Protein AF-A0A9E5NKJ7-F1 (afdb_monomer_lite)

Secondary structure (DSSP, 8-state):
--SS-EEEEEETTEEEEEE-S-SS-EEETTEEPPSSSPEEP-TTEEEEETTEEEEEEEPPGGGTTS---TT--EEEEETTT--EEEE-TTS-EEEE--BGGGTB--SEE-TTSS--

Sequence (116 aa):
ISRHHAKIVSTAGRHTIEDMGSRFGISVNGERVRPGPTHQLQMGDRIDLGRIQLFYEAVPAHLRELPLPANVRHLLTVTSSGRRLTVTPPNDILIGRSDRYVDYVPDIDLSREGEV

Structure (mmCIF, N/CA/C/O backbone):
data_AF-A0A9E5NKJ7-F1
#
_entry.id   AF-A0A9E5NKJ7-F1
#
loop_
_atom_sit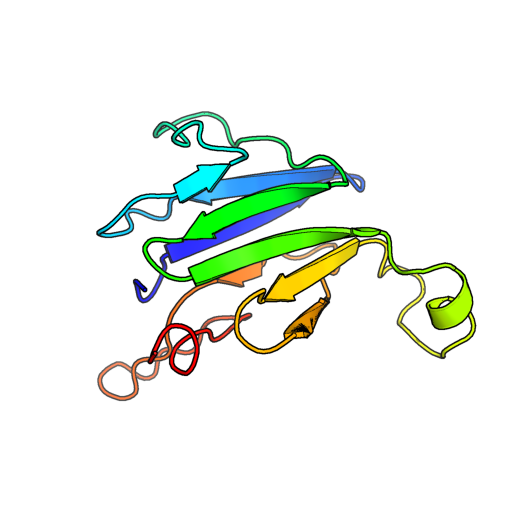e.group_PDB
_atom_site.id
_atom_site.type_symbol
_atom_site.label_atom_id
_atom_site.label_alt_id
_atom_site.label_comp_id
_atom_site.label_asym_id
_atom_site.label_entity_id
_atom_site.label_seq_id
_atom_site.pdbx_PDB_ins_code
_atom_site.Cartn_x
_atom_site.Cartn_y
_atom_site.Cartn_z
_atom_site.occupancy
_atom_site.B_iso_or_equiv
_atom_site.auth_seq_id
_atom_site.auth_comp_id
_atom_site.auth_asym_id
_atom_site.auth_atom_id
_atom_site.pdbx_PDB_model_num
ATOM 1 N N . ILE A 1 1 ? 2.156 -7.158 -10.657 1.00 91.62 1 ILE A N 1
ATOM 2 C CA . ILE A 1 1 ? 2.285 -5.929 -9.830 1.00 91.62 1 ILE A CA 1
ATOM 3 C C . ILE A 1 1 ? 3.734 -5.386 -9.854 1.00 91.62 1 ILE A C 1
ATOM 5 O O . ILE A 1 1 ? 4.624 -6.099 -10.310 1.00 91.62 1 ILE A O 1
ATOM 9 N N . SER A 1 2 ? 3.982 -4.126 -9.459 1.00 92.69 2 SER A N 1
ATOM 10 C CA . SER A 1 2 ? 5.324 -3.481 -9.409 1.00 92.69 2 SER A CA 1
ATOM 11 C C . SER A 1 2 ? 5.976 -3.653 -8.031 1.00 92.69 2 SER A C 1
ATOM 13 O O . SER A 1 2 ? 5.258 -3.926 -7.078 1.00 92.69 2 SER A O 1
ATOM 15 N N . ARG A 1 3 ? 7.311 -3.499 -7.918 1.00 93.94 3 ARG A N 1
ATOM 16 C CA . ARG A 1 3 ? 8.034 -3.580 -6.624 1.00 93.94 3 ARG A CA 1
ATOM 17 C C . ARG A 1 3 ? 7.510 -2.548 -5.627 1.00 93.94 3 ARG A C 1
ATOM 19 O O . ARG A 1 3 ? 6.944 -2.928 -4.619 1.00 93.94 3 ARG A O 1
ATOM 26 N N . HIS A 1 4 ? 7.594 -1.273 -5.994 1.00 92.69 4 HIS A N 1
ATOM 27 C CA . HIS A 1 4 ? 6.918 -0.164 -5.327 1.00 92.69 4 HIS A CA 1
ATOM 28 C C . HIS A 1 4 ? 5.707 0.173 -6.196 1.00 92.69 4 HIS A C 1
ATOM 30 O O . HIS A 1 4 ? 5.867 0.815 -7.229 1.00 92.69 4 HIS A O 1
ATOM 36 N N . HIS A 1 5 ? 4.530 -0.383 -5.907 1.00 93.19 5 HIS A N 1
ATOM 37 C CA . HIS A 1 5 ? 3.362 -0.165 -6.766 1.00 93.19 5 HIS A CA 1
ATOM 38 C C . HIS A 1 5 ? 2.479 0.951 -6.224 1.00 93.19 5 HIS A C 1
ATOM 40 O O . HIS A 1 5 ? 2.175 1.890 -6.949 1.00 93.19 5 HIS A O 1
ATOM 46 N N . ALA A 1 6 ? 2.113 0.862 -4.949 1.00 94.06 6 ALA A N 1
ATOM 47 C CA . ALA A 1 6 ? 1.280 1.853 -4.293 1.00 94.06 6 ALA A CA 1
ATOM 48 C C . ALA A 1 6 ? 1.822 2.181 -2.908 1.00 94.06 6 ALA A C 1
ATOM 50 O O . ALA A 1 6 ? 2.424 1.323 -2.261 1.00 94.06 6 ALA A O 1
ATOM 51 N N . LYS A 1 7 ? 1.562 3.398 -2.438 1.00 93.00 7 LYS A N 1
ATOM 52 C CA . LYS A 1 7 ? 1.767 3.786 -1.044 1.00 93.00 7 LYS A CA 1
ATOM 53 C C . LYS A 1 7 ? 0.447 4.265 -0.459 1.00 93.00 7 LYS A C 1
ATOM 55 O O . LYS A 1 7 ? -0.225 5.094 -1.067 1.00 93.00 7 LYS A O 1
ATOM 60 N N . ILE A 1 8 ? 0.078 3.746 0.707 1.00 91.81 8 ILE A N 1
ATOM 61 C CA . ILE A 1 8 ? -1.042 4.267 1.491 1.00 91.81 8 ILE A CA 1
ATOM 62 C C . ILE A 1 8 ? -0.484 5.136 2.606 1.00 91.81 8 ILE A C 1
ATOM 64 O O . ILE A 1 8 ? 0.238 4.646 3.468 1.00 91.81 8 ILE A O 1
ATOM 68 N N . VAL A 1 9 ? -0.850 6.411 2.595 1.00 89.75 9 VAL A N 1
ATOM 69 C CA . VAL A 1 9 ? -0.476 7.389 3.619 1.00 89.75 9 VAL A CA 1
ATOM 70 C C . VAL A 1 9 ? -1.598 7.491 4.638 1.00 89.75 9 VAL A C 1
ATOM 72 O O . VAL A 1 9 ? -2.758 7.688 4.264 1.00 89.75 9 VAL A O 1
ATOM 75 N N . SER A 1 10 ? -1.254 7.375 5.919 1.00 85.19 10 SER A N 1
ATOM 76 C CA . SER A 1 10 ? -2.206 7.440 7.031 1.00 85.19 10 SER A CA 1
ATOM 77 C C . SER A 1 10 ? -2.018 8.741 7.812 1.00 85.19 10 SER A C 1
ATOM 79 O O . SER A 1 10 ? -1.027 8.912 8.514 1.00 85.19 10 SER A O 1
ATOM 81 N N . THR A 1 11 ? -2.974 9.669 7.742 1.00 82.25 11 THR A N 1
ATOM 82 C CA . THR A 1 11 ? -2.904 10.956 8.459 1.00 82.25 11 THR A CA 1
ATOM 83 C C . THR A 1 11 ? -4.214 11.235 9.183 1.00 82.25 11 THR A C 1
ATOM 85 O O . THR A 1 11 ? -5.268 11.316 8.559 1.00 82.25 11 THR A O 1
ATOM 88 N N . ALA A 1 12 ? -4.161 11.379 10.512 1.00 77.75 12 ALA A N 1
ATOM 89 C CA . ALA A 1 12 ? -5.324 11.687 11.356 1.00 77.75 12 ALA A CA 1
ATOM 90 C C . ALA A 1 12 ? -6.550 10.771 11.109 1.00 77.75 12 ALA A C 1
ATOM 92 O O . ALA A 1 12 ? -7.691 11.229 11.089 1.00 77.75 12 ALA A O 1
ATOM 93 N N . GLY A 1 13 ? -6.315 9.472 10.882 1.00 74.62 13 GLY A N 1
ATOM 94 C CA . GLY A 1 13 ? -7.373 8.489 10.606 1.00 74.62 13 GLY A CA 1
ATOM 95 C C . GLY A 1 13 ? -7.958 8.550 9.190 1.00 74.62 13 GLY A C 1
ATOM 96 O O . GLY A 1 13 ? -8.928 7.856 8.904 1.00 74.62 13 GLY A O 1
ATOM 97 N N . ARG A 1 14 ? -7.385 9.367 8.298 1.00 84.62 14 ARG A N 1
ATOM 98 C CA . ARG A 1 14 ? -7.673 9.355 6.862 1.00 84.62 14 ARG A CA 1
ATOM 99 C C . ARG A 1 14 ? -6.567 8.613 6.133 1.00 84.62 14 ARG A C 1
ATOM 101 O O . ARG A 1 14 ? -5.392 8.760 6.468 1.00 84.62 14 ARG A O 1
ATOM 108 N N . HIS A 1 15 ? -6.964 7.859 5.120 1.00 89.25 15 HIS A N 1
ATOM 109 C CA . HIS A 1 15 ? -6.046 7.131 4.263 1.00 89.25 15 HIS A CA 1
ATOM 110 C C . HIS A 1 15 ? -6.091 7.722 2.866 1.00 89.25 15 HIS A C 1
ATOM 112 O O . HIS A 1 15 ? -7.164 8.014 2.338 1.00 89.25 15 HIS A O 1
ATOM 118 N N . THR A 1 16 ? -4.923 7.914 2.273 1.00 91.94 16 THR A N 1
ATOM 119 C CA . THR A 1 16 ? -4.808 8.321 0.875 1.00 91.94 16 THR A CA 1
ATOM 120 C C . THR A 1 16 ? -3.893 7.353 0.146 1.00 91.94 16 THR A C 1
ATOM 122 O O . THR A 1 16 ? -2.989 6.798 0.768 1.00 91.94 16 THR A O 1
ATOM 125 N N . ILE A 1 17 ? -4.142 7.115 -1.139 1.00 92.81 17 ILE A N 1
ATOM 126 C CA . ILE A 1 17 ? -3.343 6.213 -1.967 1.00 92.81 17 ILE A CA 1
ATOM 127 C C . ILE A 1 17 ? -2.589 6.984 -3.052 1.00 92.81 17 ILE A C 1
ATOM 129 O O . ILE A 1 17 ? -3.131 7.884 -3.699 1.00 92.81 17 ILE A O 1
ATOM 133 N N . GLU A 1 18 ? -1.329 6.605 -3.233 1.00 92.31 18 GLU A N 1
ATOM 134 C CA . GLU A 1 18 ? -0.384 7.171 -4.190 1.00 92.31 18 GLU A CA 1
ATOM 135 C C . GLU A 1 18 ? 0.161 6.076 -5.113 1.00 92.31 18 GLU A C 1
ATOM 137 O O . GLU A 1 18 ? 0.496 4.981 -4.653 1.00 92.31 18 GLU A O 1
ATOM 142 N N . ASP A 1 19 ? 0.272 6.376 -6.408 1.00 92.44 19 ASP A N 1
ATOM 143 C CA . ASP A 1 19 ? 0.947 5.517 -7.386 1.00 92.44 19 ASP A CA 1
ATOM 144 C C . ASP A 1 19 ? 2.456 5.777 -7.368 1.00 92.44 19 ASP A C 1
ATOM 146 O O . ASP A 1 19 ? 2.916 6.873 -7.679 1.00 92.44 19 ASP A O 1
ATOM 150 N N . MET A 1 20 ? 3.239 4.747 -7.051 1.00 92.56 20 MET A N 1
ATOM 151 C CA . MET A 1 20 ? 4.693 4.838 -6.876 1.00 92.56 20 MET A CA 1
ATOM 152 C C . MET A 1 20 ? 5.463 4.655 -8.196 1.00 92.56 20 MET A C 1
ATOM 154 O O . MET A 1 20 ? 6.559 4.092 -8.222 1.00 92.56 20 MET A O 1
ATOM 158 N N . GLY A 1 21 ? 4.880 5.090 -9.317 1.00 88.19 21 GLY A N 1
ATOM 159 C CA . GLY A 1 21 ? 5.434 4.871 -10.657 1.00 88.19 21 GLY A CA 1
ATOM 160 C C . GLY A 1 21 ? 5.227 3.437 -11.146 1.00 88.19 21 GLY A C 1
ATOM 161 O O . GLY A 1 21 ? 6.104 2.829 -11.769 1.00 88.19 21 GLY A O 1
ATOM 162 N N . SER A 1 22 ? 4.075 2.854 -10.827 1.00 90.75 22 SER A N 1
ATOM 163 C CA . SER A 1 22 ? 3.749 1.493 -11.218 1.00 90.75 22 SER A CA 1
ATOM 164 C C . SER A 1 22 ? 3.604 1.323 -12.738 1.00 90.75 22 SER A C 1
ATOM 166 O O . SER A 1 22 ? 3.230 2.232 -13.474 1.00 90.75 22 SER A O 1
ATOM 168 N N . ARG A 1 23 ? 3.857 0.102 -13.240 1.00 91.44 23 ARG A N 1
ATOM 169 C CA . ARG A 1 23 ? 3.783 -0.191 -14.685 1.00 91.44 23 ARG A CA 1
ATOM 170 C C . ARG A 1 23 ? 2.360 -0.078 -15.239 1.00 91.44 23 ARG A C 1
ATOM 172 O O . ARG A 1 23 ? 2.186 0.278 -16.400 1.00 91.44 23 ARG A O 1
ATOM 179 N N . PHE A 1 24 ? 1.364 -0.460 -14.442 1.00 91.19 24 PHE A N 1
ATOM 180 C CA . PHE A 1 24 ? -0.034 -0.542 -14.878 1.00 91.19 24 PHE A CA 1
ATOM 181 C C . PHE A 1 24 ? -0.910 0.580 -14.313 1.00 91.19 24 PHE A C 1
ATOM 183 O O . PHE A 1 24 ? -2.029 0.756 -14.787 1.00 91.19 24 PHE A O 1
ATOM 190 N N . GLY A 1 25 ? -0.386 1.378 -13.384 1.00 91.75 25 GLY A N 1
ATOM 191 C CA . GLY A 1 25 ? -1.148 2.398 -12.685 1.00 91.75 25 GLY A CA 1
ATOM 192 C C . GLY A 1 25 ? -2.039 1.835 -11.582 1.00 91.75 25 GLY A C 1
ATOM 193 O O . GLY A 1 25 ? -2.214 0.621 -11.445 1.00 91.75 25 GLY A O 1
ATOM 194 N N . ILE A 1 26 ? -2.642 2.767 -10.848 1.00 94.50 26 ILE A N 1
ATOM 195 C CA . ILE A 1 26 ? -3.698 2.519 -9.866 1.00 94.50 26 ILE A CA 1
ATOM 196 C C . ILE A 1 26 ? -5.013 3.091 -10.399 1.00 94.50 26 ILE A C 1
ATOM 198 O O . ILE A 1 26 ? -5.034 4.199 -10.945 1.00 94.50 26 ILE A O 1
ATOM 202 N N . SER A 1 27 ? -6.121 2.381 -10.201 1.00 94.88 27 SER A N 1
ATOM 203 C CA . SER A 1 27 ? -7.461 2.969 -10.309 1.00 94.88 27 SER A CA 1
ATOM 204 C C . SER A 1 27 ? -8.294 2.698 -9.066 1.00 94.88 27 SER A C 1
ATOM 206 O O . SER A 1 27 ? -8.224 1.612 -8.502 1.00 94.88 27 SER A O 1
ATOM 208 N N . VAL A 1 28 ? -9.096 3.678 -8.656 1.00 95.50 28 VAL A N 1
ATOM 209 C CA . VAL A 1 28 ? -10.059 3.564 -7.558 1.00 95.50 28 VAL A CA 1
ATOM 210 C C . VAL A 1 28 ? -11.456 3.710 -8.143 1.00 95.50 28 VAL A C 1
ATOM 212 O O . VAL A 1 28 ? -11.736 4.671 -8.852 1.00 95.50 28 VAL A O 1
ATOM 215 N N . ASN A 1 29 ? -12.320 2.722 -7.911 1.00 94.94 29 ASN A N 1
ATOM 216 C CA . ASN A 1 29 ? -13.682 2.661 -8.451 1.00 94.94 29 ASN A CA 1
ATOM 217 C C . ASN A 1 29 ? -13.746 2.849 -9.984 1.00 94.94 29 ASN A C 1
ATOM 219 O O . ASN A 1 29 ? -14.698 3.410 -10.520 1.00 94.94 29 ASN A O 1
ATOM 223 N N . GLY A 1 30 ? -12.718 2.378 -10.699 1.00 92.69 30 GLY A N 1
ATOM 224 C CA . GLY A 1 30 ? -12.583 2.526 -12.153 1.00 92.69 30 GLY A CA 1
ATOM 225 C C . GLY A 1 30 ? -12.003 3.867 -12.620 1.00 92.69 30 GLY A C 1
ATOM 226 O O . GLY A 1 30 ? -11.670 3.998 -13.797 1.00 92.69 30 GLY A O 1
ATOM 227 N N . GLU A 1 31 ? -11.810 4.840 -11.727 1.00 92.31 31 GLU A N 1
ATOM 228 C CA . GLU A 1 31 ? -11.138 6.100 -12.038 1.00 92.31 31 GLU A CA 1
ATOM 229 C C . GLU A 1 31 ? -9.629 5.975 -11.808 1.00 92.31 31 GLU A C 1
ATOM 231 O O . GLU A 1 31 ? -9.167 5.561 -10.745 1.00 92.31 31 GLU A O 1
ATOM 236 N N . ARG A 1 32 ? -8.826 6.332 -12.814 1.00 91.31 32 ARG A N 1
ATOM 237 C CA . ARG A 1 32 ? -7.366 6.253 -12.710 1.00 91.31 32 ARG A CA 1
ATOM 238 C C . ARG A 1 32 ? -6.836 7.308 -11.741 1.00 91.31 32 ARG A C 1
ATOM 240 O O . ARG A 1 32 ? -7.079 8.499 -11.928 1.00 91.31 32 ARG A O 1
ATOM 247 N N . VAL A 1 33 ? -6.035 6.875 -10.770 1.00 89.44 33 VAL A N 1
ATOM 248 C CA . VAL A 1 33 ? -5.306 7.780 -9.877 1.00 89.44 33 VAL A CA 1
ATOM 249 C C . VAL A 1 33 ? -4.264 8.511 -10.717 1.00 89.44 33 VAL A C 1
ATOM 251 O O . VAL A 1 33 ? -3.401 7.895 -11.348 1.00 89.44 33 VAL A O 1
ATOM 254 N N . ARG A 1 34 ? -4.394 9.835 -10.800 1.00 79.56 34 ARG A N 1
ATOM 255 C CA . ARG A 1 34 ? -3.460 10.675 -11.553 1.00 79.56 34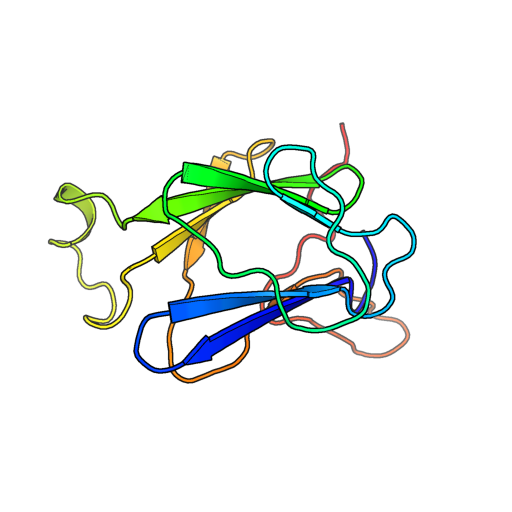 ARG A CA 1
ATOM 256 C C . ARG A 1 34 ? -2.184 10.889 -10.733 1.00 79.56 34 ARG A C 1
ATOM 258 O O . ARG A 1 34 ? -2.269 10.962 -9.510 1.00 79.56 34 ARG A O 1
ATOM 265 N N . PRO A 1 35 ? -1.022 11.063 -11.383 1.00 65.69 35 PRO A N 1
ATOM 266 C CA . PRO A 1 35 ? 0.161 11.589 -10.709 1.00 65.69 35 PRO A CA 1
ATOM 267 C C . PRO A 1 35 ? -0.178 12.962 -10.111 1.00 65.69 35 PRO A C 1
ATOM 269 O O . PRO A 1 35 ? -0.613 13.850 -10.849 1.00 65.69 35 PRO A O 1
ATOM 272 N N . GLY A 1 36 ? -0.042 13.137 -8.796 1.00 64.50 36 GLY A N 1
ATOM 273 C CA . GLY A 1 36 ? -0.474 14.362 -8.115 1.00 64.50 36 GLY A CA 1
ATOM 274 C C . GLY A 1 36 ? -1.083 14.101 -6.733 1.00 64.50 36 GLY A C 1
ATOM 275 O O . GLY A 1 36 ? -0.781 13.065 -6.141 1.00 64.50 36 GLY A O 1
ATOM 276 N N . PRO A 1 37 ? -1.894 15.035 -6.186 1.00 59.59 37 PRO A N 1
ATOM 277 C CA . PRO A 1 37 ? -2.412 14.921 -4.824 1.00 59.59 37 PRO A CA 1
ATOM 278 C C . PRO A 1 37 ? -3.162 13.599 -4.642 1.00 59.59 37 PRO A C 1
ATOM 280 O O . PRO A 1 37 ? -3.969 13.205 -5.486 1.00 59.59 37 PRO A O 1
ATOM 283 N N . THR A 1 38 ? -2.833 12.906 -3.555 1.00 74.81 38 THR A N 1
ATOM 284 C CA . THR A 1 38 ? -3.228 11.523 -3.291 1.00 74.81 38 THR A CA 1
ATOM 285 C C . THR A 1 38 ? -4.747 11.344 -3.275 1.00 74.81 38 THR A C 1
ATOM 287 O O . THR A 1 38 ? -5.493 12.194 -2.782 1.00 74.81 38 THR A O 1
ATOM 290 N N . HIS A 1 39 ? -5.230 10.218 -3.809 1.00 87.94 39 HIS A N 1
ATOM 291 C CA . HIS A 1 39 ? -6.661 9.910 -3.789 1.00 87.94 39 HIS A CA 1
ATOM 292 C C . HIS A 1 39 ? -7.063 9.498 -2.370 1.00 87.94 39 HIS A C 1
ATOM 294 O O . HIS A 1 39 ? -6.506 8.543 -1.826 1.00 87.94 39 HIS A O 1
ATOM 300 N N . GLN A 1 40 ? -8.008 10.208 -1.750 1.00 91.25 40 GLN A N 1
ATOM 301 C CA . GLN A 1 40 ? -8.474 9.872 -0.405 1.00 91.25 40 GLN A CA 1
ATOM 302 C C . GLN A 1 40 ? -9.408 8.661 -0.441 1.00 91.25 40 GLN A C 1
ATOM 304 O O . GLN A 1 40 ? -10.507 8.750 -0.979 1.00 91.25 40 GLN A O 1
ATOM 309 N N . LEU A 1 41 ? -8.993 7.576 0.213 1.00 92.00 41 LEU A N 1
ATOM 310 C CA . LEU A 1 41 ? -9.761 6.341 0.306 1.00 92.00 41 LEU A CA 1
ATOM 311 C C . LEU A 1 41 ? -11.002 6.519 1.186 1.00 92.00 41 LEU A C 1
ATOM 313 O O . LEU A 1 41 ? -10.939 7.063 2.297 1.00 92.00 41 LEU A O 1
ATOM 317 N N . GLN A 1 42 ? -12.120 6.005 0.693 1.00 91.88 42 GLN A N 1
ATOM 318 C CA . GLN A 1 42 ? -13.405 5.903 1.366 1.00 91.88 42 GLN A CA 1
ATOM 319 C C . GLN A 1 42 ? -13.765 4.438 1.587 1.00 91.88 42 GLN A C 1
ATOM 321 O O . GLN A 1 42 ? -13.419 3.5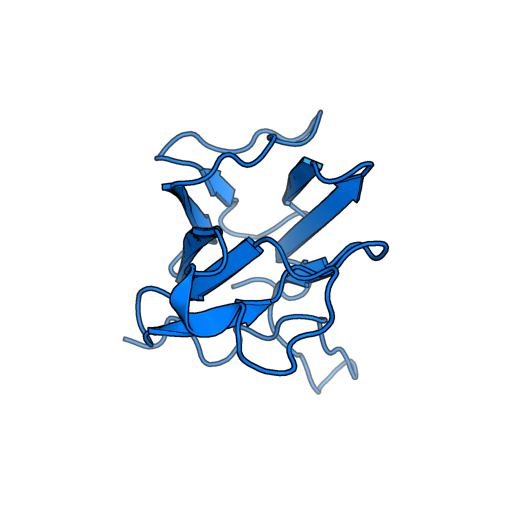61 0.802 1.00 91.88 42 GLN A O 1
ATOM 326 N N . MET A 1 43 ? -14.491 4.163 2.671 1.00 90.00 43 MET A N 1
ATOM 327 C CA . MET A 1 43 ? -15.002 2.815 2.924 1.00 90.00 43 MET A CA 1
ATOM 328 C C . MET A 1 43 ? -15.857 2.335 1.745 1.00 90.00 43 MET A C 1
ATOM 330 O O . MET A 1 43 ? -16.760 3.043 1.308 1.00 90.00 43 MET A O 1
ATOM 334 N N . GLY A 1 44 ? -15.595 1.114 1.288 1.00 91.81 44 GLY A N 1
ATOM 335 C CA . GLY A 1 44 ? -16.230 0.527 0.114 1.00 91.81 44 GLY A CA 1
ATOM 336 C C . GLY A 1 44 ? -15.461 0.746 -1.189 1.00 91.81 44 GLY A C 1
ATOM 337 O O . GLY A 1 44 ? -15.903 0.251 -2.224 1.00 91.81 44 GLY A O 1
ATOM 338 N N . ASP A 1 45 ? -14.325 1.448 -1.163 1.00 95.50 45 ASP A N 1
ATOM 339 C CA . ASP A 1 45 ? -13.528 1.663 -2.365 1.00 95.50 45 ASP A CA 1
ATOM 340 C C . ASP A 1 45 ? -12.938 0.361 -2.903 1.00 95.50 45 ASP A C 1
ATOM 342 O O . ASP A 1 45 ? -12.341 -0.448 -2.182 1.00 95.50 45 ASP A O 1
ATOM 346 N N . ARG A 1 46 ? -13.050 0.205 -4.221 1.00 96.69 46 ARG A N 1
ATOM 347 C CA . ARG A 1 46 ? -12.383 -0.843 -4.983 1.00 96.69 46 ARG A CA 1
ATOM 348 C C . ARG A 1 46 ? -11.119 -0.281 -5.611 1.00 96.69 46 ARG A C 1
ATOM 350 O O . ARG A 1 46 ? -11.187 0.606 -6.456 1.00 96.69 46 ARG A O 1
ATOM 357 N N . ILE A 1 47 ? -9.976 -0.824 -5.226 1.00 95.81 47 ILE A N 1
ATOM 358 C CA . ILE A 1 47 ? -8.660 -0.381 -5.674 1.00 95.81 47 ILE A CA 1
ATOM 359 C C . ILE A 1 47 ? -8.094 -1.445 -6.610 1.00 95.81 47 ILE A C 1
ATOM 361 O O . ILE A 1 47 ? -7.857 -2.579 -6.203 1.00 95.81 47 ILE A O 1
ATOM 365 N N . ASP A 1 48 ? -7.843 -1.079 -7.858 1.00 95.56 48 ASP A N 1
ATOM 366 C CA . ASP A 1 48 ? -7.223 -1.946 -8.851 1.00 95.56 48 ASP A CA 1
ATOM 367 C C . ASP A 1 48 ? -5.736 -1.565 -9.009 1.00 95.56 48 ASP A C 1
ATOM 369 O O . ASP A 1 48 ? -5.394 -0.433 -9.358 1.00 95.56 48 ASP A O 1
ATOM 373 N N . LEU A 1 49 ? -4.851 -2.530 -8.747 1.00 94.19 49 LEU A N 1
ATOM 374 C CA . LEU A 1 49 ? -3.390 -2.458 -8.869 1.00 94.19 49 LEU A CA 1
ATOM 375 C C . LEU A 1 49 ? -2.932 -3.347 -10.038 1.00 94.19 49 LEU A C 1
ATOM 377 O O . LEU A 1 49 ? -2.415 -4.464 -9.875 1.00 94.19 49 LEU A O 1
ATOM 381 N N . GLY A 1 50 ? -3.180 -2.885 -11.262 1.00 90.06 50 GLY A N 1
ATOM 382 C CA . GLY A 1 50 ? -3.037 -3.698 -12.469 1.00 90.06 50 GLY A CA 1
ATOM 383 C C . GLY A 1 50 ? -4.055 -4.843 -12.519 1.00 90.06 50 GLY A C 1
ATOM 384 O O . GLY A 1 50 ? -5.211 -4.618 -12.848 1.00 90.06 50 GLY A O 1
ATOM 385 N N . ARG A 1 51 ? -3.622 -6.082 -12.242 1.00 90.44 51 ARG A N 1
ATOM 386 C CA . ARG A 1 51 ? -4.492 -7.282 -12.247 1.00 90.44 51 ARG A CA 1
ATOM 387 C C . ARG A 1 51 ? -5.004 -7.678 -10.861 1.00 90.44 51 ARG A C 1
ATOM 389 O O . ARG A 1 51 ? -5.770 -8.625 -10.747 1.00 90.44 51 ARG A O 1
ATOM 396 N N . ILE A 1 52 ? -4.530 -7.005 -9.818 1.00 94.25 52 ILE A N 1
ATOM 397 C CA . ILE A 1 52 ? -4.881 -7.319 -8.435 1.00 94.25 52 ILE A CA 1
ATOM 398 C C . ILE A 1 52 ? -5.910 -6.304 -7.980 1.00 94.25 52 ILE A C 1
ATOM 400 O O . ILE A 1 52 ? -5.700 -5.107 -8.152 1.00 94.25 52 ILE A O 1
ATOM 404 N N . GLN A 1 53 ? -6.988 -6.787 -7.380 1.00 95.38 53 GLN A N 1
ATOM 405 C CA . GLN A 1 53 ? -8.035 -5.950 -6.824 1.00 95.38 53 GLN A CA 1
ATOM 406 C C . GLN A 1 53 ? -8.020 -6.044 -5.302 1.00 95.38 53 GLN A C 1
ATOM 408 O O . GLN A 1 53 ? -7.926 -7.138 -4.738 1.00 95.38 53 GLN A O 1
ATOM 413 N N . LEU A 1 54 ? -8.094 -4.887 -4.656 1.00 95.69 54 LEU A N 1
ATOM 414 C CA . LEU A 1 54 ? -8.248 -4.734 -3.220 1.00 95.69 54 LEU A CA 1
ATOM 415 C C . LEU A 1 54 ? -9.589 -4.057 -2.940 1.00 95.69 54 LEU A C 1
ATOM 417 O O . LEU A 1 54 ? -10.006 -3.154 -3.665 1.00 95.69 54 LEU A O 1
ATOM 421 N N . PHE A 1 55 ? -10.237 -4.460 -1.859 1.00 95.44 55 PHE A N 1
ATOM 422 C CA . PHE A 1 55 ? -11.418 -3.799 -1.328 1.00 95.44 55 PHE A CA 1
ATOM 423 C C . PHE A 1 55 ? -11.072 -3.134 -0.000 1.00 95.44 55 PHE A C 1
ATOM 425 O O . PHE A 1 55 ? -10.530 -3.790 0.891 1.00 95.44 55 PHE A O 1
ATOM 432 N N . TYR A 1 56 ? -11.341 -1.837 0.115 1.00 94.19 56 TYR A N 1
ATOM 433 C CA . TYR A 1 56 ? -11.043 -1.058 1.308 1.00 94.19 56 TYR A CA 1
ATOM 434 C C . TYR A 1 56 ? -12.277 -0.964 2.202 1.00 94.19 56 TYR A C 1
ATOM 436 O O . TYR A 1 56 ? -13.266 -0.313 1.869 1.00 94.19 56 TYR A O 1
ATOM 444 N N . GLU A 1 57 ? -12.228 -1.610 3.361 1.00 90.56 57 GLU A N 1
ATOM 445 C CA . GLU A 1 57 ? -13.385 -1.757 4.240 1.00 90.56 57 GLU A CA 1
ATOM 446 C C . GLU A 1 57 ? -13.069 -1.408 5.695 1.00 90.56 57 GLU A C 1
ATOM 448 O O . GLU A 1 57 ? -11.918 -1.361 6.133 1.00 90.56 57 GLU A O 1
ATOM 453 N N . ALA A 1 58 ? -14.114 -1.123 6.469 1.00 84.75 58 ALA A N 1
ATOM 454 C CA . ALA A 1 58 ? -13.978 -1.007 7.913 1.00 84.75 58 ALA A CA 1
ATOM 455 C C . ALA A 1 58 ? -13.675 -2.379 8.518 1.00 84.75 58 ALA A C 1
ATOM 457 O O . ALA A 1 58 ? -14.176 -3.390 8.034 1.00 84.75 58 ALA A O 1
ATOM 458 N N . VAL A 1 59 ? -12.958 -2.410 9.644 1.00 78.50 59 VAL A N 1
ATOM 459 C CA . VAL A 1 59 ? -12.915 -3.628 10.465 1.00 78.50 59 VAL A CA 1
ATOM 460 C C . VAL A 1 59 ? -14.355 -3.990 10.861 1.00 78.50 59 VAL A C 1
ATOM 462 O O . VAL A 1 59 ? -15.010 -3.174 11.533 1.00 78.50 59 VAL A O 1
ATOM 465 N N . PRO A 1 60 ? -14.856 -5.181 10.468 1.00 75.50 60 PRO A N 1
ATOM 466 C CA . PRO A 1 60 ? -16.178 -5.654 10.851 1.00 75.50 60 PRO A CA 1
ATOM 467 C C . PRO A 1 60 ? -16.360 -5.587 12.363 1.00 75.50 60 PRO A C 1
ATOM 469 O O . PRO A 1 60 ? -15.438 -5.907 13.112 1.00 75.50 60 PRO A O 1
ATOM 472 N N . ALA A 1 61 ? -17.555 -5.208 12.825 1.00 72.25 61 ALA A N 1
ATOM 473 C CA . ALA A 1 61 ? -17.821 -5.038 14.254 1.00 72.25 61 ALA A CA 1
ATOM 474 C C . ALA A 1 61 ? -17.453 -6.288 15.076 1.00 72.25 61 ALA A C 1
ATOM 476 O O . ALA A 1 61 ? -16.814 -6.156 16.112 1.00 72.25 61 ALA A O 1
ATOM 477 N N . HIS A 1 62 ? -17.740 -7.485 14.554 1.00 72.69 62 HIS A N 1
ATOM 478 C CA . HIS A 1 62 ? -17.419 -8.757 15.211 1.00 72.69 62 HIS A CA 1
ATOM 479 C C . HIS A 1 62 ? -15.911 -9.055 15.312 1.00 72.69 62 HIS A C 1
ATOM 481 O O . HIS A 1 62 ? -15.506 -9.862 16.138 1.00 72.69 62 HIS A O 1
ATOM 487 N N . LEU A 1 63 ? -15.060 -8.417 14.495 1.00 69.19 63 LEU A N 1
ATOM 488 C CA . LEU A 1 63 ? -13.600 -8.529 14.616 1.00 69.19 63 LEU A CA 1
ATOM 489 C C . LEU A 1 63 ? -13.012 -7.490 15.579 1.00 69.19 63 LEU A C 1
ATOM 491 O O . LEU A 1 63 ? -11.844 -7.603 15.935 1.00 69.19 63 LEU A O 1
ATOM 495 N N . ARG A 1 64 ? -13.792 -6.497 16.032 1.00 64.25 64 ARG A N 1
ATOM 496 C CA . ARG A 1 64 ? -13.337 -5.506 17.028 1.00 64.25 64 ARG A CA 1
ATOM 497 C C . ARG A 1 64 ? -13.185 -6.098 18.428 1.00 64.25 64 ARG A C 1
ATOM 499 O O . ARG A 1 64 ? -12.512 -5.498 19.255 1.00 64.25 64 ARG A O 1
ATOM 506 N N . GLU A 1 65 ? -13.823 -7.237 18.680 1.00 67.75 65 GLU A N 1
ATOM 507 C CA . GLU A 1 65 ? -13.743 -7.978 19.944 1.00 67.75 65 GLU A CA 1
ATOM 508 C C . GLU A 1 65 ? -12.515 -8.900 20.006 1.00 67.75 65 GLU A C 1
ATOM 510 O O . GLU A 1 65 ? -12.141 -9.368 21.080 1.00 67.75 65 GLU A O 1
ATOM 515 N N . LEU A 1 66 ? -11.852 -9.138 18.866 1.00 67.19 66 LEU A N 1
ATOM 516 C CA . LEU A 1 66 ? -10.545 -9.786 18.843 1.00 67.19 66 LEU A CA 1
ATOM 517 C C . LEU A 1 66 ? -9.488 -8.827 19.410 1.00 67.19 66 LEU A C 1
ATOM 519 O O . LEU A 1 66 ? -9.638 -7.611 19.268 1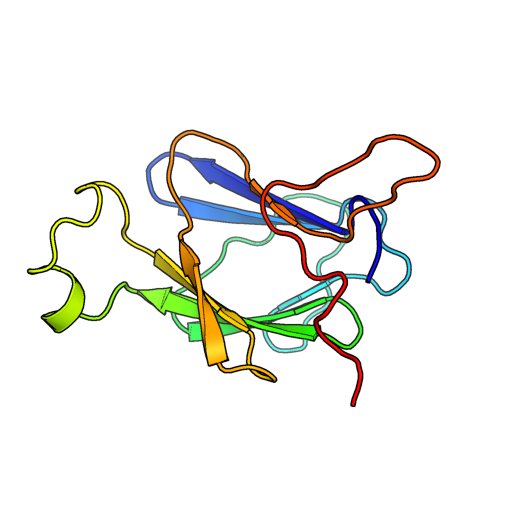.00 67.19 66 LEU A O 1
ATOM 523 N N . PRO A 1 67 ? -8.379 -9.338 19.976 1.00 66.19 67 PRO A N 1
ATOM 524 C CA . PRO A 1 67 ? -7.243 -8.524 20.405 1.00 66.19 67 PRO A CA 1
ATOM 525 C C . PRO A 1 67 ? -6.452 -7.989 19.194 1.00 66.19 67 PRO A C 1
ATOM 527 O O . PRO A 1 67 ? -5.241 -8.172 19.083 1.00 66.19 67 PRO A O 1
ATOM 530 N N . LEU A 1 68 ? -7.139 -7.343 18.250 1.00 66.00 68 LEU A N 1
ATOM 531 C CA . LEU A 1 68 ? -6.512 -6.485 17.263 1.00 66.00 68 LEU A CA 1
ATOM 532 C C . LEU A 1 68 ? -5.980 -5.243 17.988 1.00 66.00 68 LEU A C 1
ATOM 534 O O . LEU A 1 68 ? -6.612 -4.762 18.934 1.00 66.00 68 LEU A O 1
ATOM 538 N N . PRO A 1 69 ? -4.847 -4.681 17.546 1.00 64.94 69 PRO A N 1
ATOM 539 C CA . PRO A 1 69 ? -4.413 -3.381 18.031 1.00 64.94 69 PRO A CA 1
ATOM 540 C C . PRO A 1 69 ? -5.568 -2.374 17.896 1.00 64.94 69 PRO A C 1
ATOM 542 O O . PRO A 1 69 ? -6.180 -2.263 16.833 1.00 64.94 69 PRO A O 1
ATOM 545 N N . ALA A 1 70 ? -5.896 -1.650 18.973 1.00 63.91 70 ALA A N 1
ATOM 546 C CA . ALA A 1 70 ? -7.090 -0.790 19.057 1.00 63.91 70 ALA A CA 1
ATOM 547 C C . ALA A 1 70 ? -7.151 0.327 17.986 1.00 63.91 70 ALA A C 1
ATOM 549 O O . ALA A 1 70 ? -8.185 0.975 17.787 1.00 63.91 70 ALA A O 1
ATOM 550 N N . ASN A 1 71 ? -6.033 0.569 17.302 1.00 68.81 71 ASN A N 1
ATOM 551 C CA . ASN A 1 71 ? -5.868 1.520 16.211 1.00 68.81 71 ASN A CA 1
ATOM 552 C C . ASN A 1 71 ? -6.175 0.942 14.817 1.00 68.81 71 ASN A C 1
ATOM 554 O O . ASN A 1 71 ? -6.244 1.721 13.867 1.00 68.81 71 ASN A O 1
ATOM 558 N N . VAL A 1 72 ? -6.404 -0.367 14.662 1.00 71.19 72 VAL A N 1
ATOM 559 C CA . VAL A 1 72 ? -6.821 -0.936 13.372 1.00 71.19 72 VAL A CA 1
ATOM 560 C C . VAL A 1 72 ? -8.297 -0.621 13.148 1.00 71.19 72 VAL A C 1
ATOM 562 O O . VAL A 1 72 ? -9.187 -1.182 13.785 1.00 71.19 72 VAL A O 1
ATOM 565 N N . ARG A 1 73 ? -8.567 0.318 12.239 1.00 75.62 73 ARG A N 1
ATOM 566 C CA . ARG A 1 73 ? -9.933 0.728 11.871 1.00 75.62 73 ARG A CA 1
ATOM 567 C C . ARG A 1 73 ? -10.338 0.264 10.476 1.00 75.62 73 ARG A C 1
ATOM 569 O O . ARG A 1 73 ? -11.536 0.159 10.210 1.00 75.62 73 ARG A O 1
ATOM 576 N N . HIS A 1 74 ? -9.361 -0.077 9.638 1.00 84.88 74 HIS A N 1
ATOM 577 C CA . HIS A 1 74 ? -9.562 -0.394 8.230 1.00 84.88 74 HIS A CA 1
ATOM 578 C C . HIS A 1 74 ? -8.792 -1.644 7.797 1.00 84.88 74 HIS A C 1
ATOM 580 O O . HIS A 1 74 ? -7.710 -1.941 8.313 1.00 84.88 74 HIS A O 1
ATOM 586 N N . LEU A 1 75 ? -9.369 -2.360 6.835 1.00 88.25 75 LEU A N 1
ATOM 587 C CA . LEU A 1 75 ? -8.812 -3.546 6.204 1.00 88.25 75 LEU A CA 1
ATOM 588 C C . LEU A 1 75 ? -8.754 -3.352 4.690 1.00 88.25 75 LEU A C 1
ATOM 590 O O . LEU A 1 75 ? -9.613 -2.705 4.094 1.00 88.25 75 LEU A O 1
ATOM 594 N N . LEU A 1 76 ? -7.746 -3.965 4.084 1.00 91.25 76 LEU A N 1
ATOM 595 C CA . LEU A 1 76 ? -7.672 -4.212 2.654 1.00 91.25 76 LEU A CA 1
ATOM 596 C C . LEU A 1 76 ? -7.881 -5.699 2.421 1.00 91.25 76 LEU A C 1
ATOM 598 O O . LEU A 1 76 ? -7.094 -6.521 2.893 1.00 91.25 76 LEU A O 1
ATOM 602 N N . THR A 1 77 ? -8.917 -6.044 1.674 1.00 93.06 77 THR A N 1
ATOM 603 C CA . THR A 1 77 ? -9.201 -7.429 1.305 1.00 93.06 77 THR A CA 1
ATOM 604 C C . THR A 1 77 ? -8.801 -7.657 -0.141 1.00 93.06 77 THR A C 1
ATOM 606 O O . THR A 1 77 ? -9.323 -7.004 -1.041 1.00 93.06 77 THR A O 1
ATOM 609 N N . VAL A 1 78 ? -7.873 -8.582 -0.379 1.00 94.25 78 VAL A N 1
ATOM 610 C CA . VAL A 1 78 ? -7.487 -9.001 -1.728 1.00 94.25 78 VAL A CA 1
ATOM 611 C C . VAL A 1 78 ? -8.613 -9.849 -2.306 1.00 94.25 78 VAL A C 1
ATOM 613 O O . VAL A 1 78 ? -8.898 -10.933 -1.801 1.00 94.25 78 VAL A O 1
ATOM 616 N N . THR A 1 79 ? -9.268 -9.375 -3.361 1.00 91.50 79 THR A N 1
ATOM 617 C CA . THR A 1 79 ? -10.517 -9.979 -3.849 1.00 91.50 79 THR A CA 1
ATOM 618 C C . THR A 1 79 ? -10.316 -11.392 -4.401 1.00 91.50 79 THR A C 1
ATOM 620 O O . THR A 1 79 ? -11.193 -12.235 -4.247 1.00 91.50 79 THR A O 1
ATOM 623 N N . SER A 1 80 ? -9.158 -11.679 -5.006 1.00 88.56 80 SER A N 1
ATOM 624 C CA . SER A 1 80 ? -8.859 -12.988 -5.605 1.00 88.56 80 SER A CA 1
ATOM 625 C C . SER A 1 80 ? -8.645 -14.100 -4.578 1.00 88.56 80 SER A C 1
ATOM 627 O O . SER A 1 80 ? -9.037 -15.236 -4.821 1.00 88.56 80 SER A O 1
ATOM 629 N N . SER A 1 81 ? -8.011 -13.791 -3.445 1.00 90.44 81 SER A N 1
ATOM 630 C CA . SER A 1 81 ? -7.652 -14.776 -2.414 1.00 90.44 81 SER A CA 1
ATOM 631 C C . SER A 1 81 ? -8.501 -14.676 -1.148 1.00 90.44 81 SER A C 1
ATOM 633 O O . SER A 1 81 ? -8.448 -15.561 -0.298 1.00 90.44 81 SER A O 1
ATOM 635 N N . GLY A 1 82 ? -9.252 -13.586 -0.976 1.00 89.25 82 GLY A N 1
ATOM 636 C CA . GLY A 1 82 ? -9.925 -13.250 0.276 1.00 89.25 82 GLY A CA 1
ATOM 637 C C . GLY A 1 82 ? -8.963 -12.870 1.409 1.00 89.25 82 GLY A C 1
ATOM 638 O O . GLY A 1 82 ? -9.402 -12.702 2.549 1.00 89.25 82 GLY A O 1
ATOM 639 N N . ARG A 1 83 ? -7.653 -12.738 1.135 1.00 90.81 83 ARG A N 1
ATOM 640 C CA . ARG A 1 83 ? -6.652 -12.378 2.145 1.00 90.81 83 ARG A CA 1
ATOM 641 C C . ARG A 1 83 ? -6.926 -10.971 2.670 1.00 90.81 83 ARG A C 1
ATOM 643 O O . ARG A 1 83 ? -7.018 -10.025 1.894 1.00 90.81 83 ARG A O 1
ATOM 650 N N . ARG A 1 84 ? -7.016 -10.834 3.993 1.00 89.38 84 ARG A N 1
ATOM 651 C CA . ARG A 1 84 ? -7.247 -9.557 4.681 1.00 89.38 84 ARG A CA 1
ATOM 652 C C . ARG A 1 84 ? -5.937 -9.000 5.219 1.00 89.38 84 ARG A C 1
ATOM 654 O O . ARG A 1 84 ? -5.159 -9.726 5.833 1.00 89.38 84 ARG A O 1
ATOM 661 N N . LEU A 1 85 ? -5.716 -7.714 4.999 1.00 87.88 85 LEU A N 1
ATOM 662 C CA . LEU A 1 85 ? -4.501 -6.986 5.340 1.00 87.88 85 LEU A CA 1
ATOM 663 C C . LEU A 1 85 ? -4.894 -5.773 6.182 1.00 87.88 85 LEU A C 1
ATOM 665 O O . LEU A 1 85 ? -5.862 -5.083 5.865 1.00 87.88 85 LEU A O 1
ATOM 669 N N . THR A 1 86 ? -4.181 -5.515 7.271 1.00 85.06 86 THR A N 1
ATOM 670 C CA . THR A 1 86 ? -4.500 -4.406 8.174 1.00 85.06 86 THR A CA 1
ATOM 671 C C . THR A 1 86 ? -3.834 -3.118 7.712 1.00 85.06 86 THR A C 1
ATOM 673 O O . THR A 1 86 ? -2.654 -3.101 7.366 1.00 85.06 86 THR A O 1
ATOM 676 N N . VAL A 1 87 ? -4.582 -2.014 7.747 1.00 81.69 87 VAL A N 1
ATOM 677 C CA . VAL A 1 87 ? -4.032 -0.675 7.520 1.00 81.69 87 VAL A CA 1
ATOM 678 C C . VAL A 1 87 ? -3.921 0.010 8.877 1.00 81.69 87 VAL A C 1
ATOM 680 O O . VAL A 1 87 ? -4.933 0.346 9.495 1.00 81.69 87 VAL A O 1
ATOM 683 N N . THR A 1 88 ? -2.692 0.156 9.376 1.00 72.62 88 THR A N 1
ATOM 684 C CA . THR A 1 88 ? -2.427 0.603 10.752 1.00 72.62 88 THR A CA 1
ATOM 685 C C . THR A 1 88 ? -1.651 1.926 10.757 1.00 72.62 88 THR A C 1
ATOM 687 O O . THR A 1 88 ? -0.509 1.952 10.304 1.00 72.62 88 THR A O 1
ATOM 690 N N . PRO A 1 89 ? -2.215 3.027 11.291 1.00 66.88 89 PRO A N 1
ATOM 691 C CA . PRO A 1 89 ? -1.461 4.256 11.557 1.00 66.88 89 PRO A CA 1
ATOM 692 C C . PRO A 1 89 ? -0.389 4.032 12.644 1.00 66.88 89 PRO A C 1
ATOM 694 O O . PRO A 1 89 ? -0.615 3.201 13.530 1.00 66.88 89 PRO A O 1
ATOM 697 N N . PRO A 1 90 ? 0.729 4.787 12.663 1.00 63.97 90 PRO A N 1
ATOM 698 C CA . PRO A 1 90 ? 0.982 6.045 11.946 1.00 63.97 90 PRO A CA 1
ATOM 699 C C . PRO A 1 90 ? 1.804 5.906 10.655 1.00 63.97 90 PRO A C 1
ATOM 701 O O . PRO A 1 90 ? 2.146 6.920 10.055 1.00 63.97 90 PRO A O 1
ATOM 704 N N . ASN A 1 91 ? 2.156 4.687 10.249 1.00 71.31 91 ASN A N 1
ATOM 705 C CA . ASN A 1 91 ? 3.115 4.496 9.169 1.00 71.31 91 ASN A CA 1
ATOM 706 C C . ASN A 1 91 ? 2.437 4.513 7.798 1.00 71.31 91 ASN A C 1
ATOM 708 O O . ASN A 1 91 ? 1.300 4.054 7.628 1.00 71.31 91 ASN A O 1
ATOM 712 N N . ASP A 1 92 ? 3.173 5.033 6.820 1.00 86.12 92 ASP A N 1
ATOM 713 C CA . ASP A 1 92 ? 2.878 4.793 5.417 1.00 86.12 92 ASP A CA 1
ATOM 714 C C . ASP A 1 92 ? 3.061 3.303 5.130 1.00 86.12 92 ASP A C 1
ATOM 716 O O . ASP A 1 92 ? 4.013 2.689 5.608 1.00 86.12 92 ASP A O 1
ATOM 720 N N . ILE A 1 93 ? 2.149 2.728 4.352 1.00 90.50 93 ILE A N 1
ATOM 721 C CA . ILE A 1 93 ? 2.187 1.316 3.977 1.00 90.50 93 ILE A CA 1
ATOM 722 C C . ILE A 1 93 ? 2.558 1.222 2.510 1.00 90.50 93 ILE A C 1
ATOM 724 O O . ILE A 1 93 ? 1.823 1.693 1.636 1.00 90.50 93 ILE A O 1
ATOM 728 N N . LEU A 1 94 ? 3.688 0.585 2.236 1.00 92.69 94 LEU A N 1
ATOM 729 C CA . LEU A 1 94 ? 4.151 0.305 0.893 1.00 92.69 94 LEU A CA 1
ATOM 730 C C . LEU A 1 94 ? 3.596 -1.035 0.409 1.00 92.69 94 LEU A C 1
ATOM 732 O O . LEU A 1 94 ? 3.767 -2.078 1.039 1.00 92.69 94 LEU A O 1
ATOM 736 N N . ILE A 1 95 ? 2.949 -1.005 -0.750 1.00 94.06 95 ILE A N 1
ATOM 737 C CA . ILE A 1 95 ? 2.315 -2.162 -1.374 1.00 94.06 95 ILE A CA 1
ATOM 738 C C . ILE A 1 95 ? 3.034 -2.481 -2.682 1.00 94.06 95 ILE A C 1
ATOM 740 O O . ILE A 1 95 ? 3.216 -1.613 -3.547 1.00 94.06 95 ILE A O 1
ATOM 744 N N . GLY A 1 96 ? 3.385 -3.751 -2.875 1.00 94.50 96 GLY A N 1
ATOM 745 C CA . GLY A 1 96 ? 3.932 -4.200 -4.149 1.00 94.50 96 GLY A CA 1
ATOM 746 C C . GLY A 1 96 ? 4.377 -5.654 -4.157 1.00 94.50 96 GLY A C 1
ATOM 747 O O . GLY A 1 96 ? 3.709 -6.504 -3.579 1.00 94.50 96 GLY A O 1
ATOM 748 N N . ARG A 1 97 ? 5.476 -5.951 -4.859 1.00 94.69 97 ARG A N 1
ATOM 749 C CA . ARG A 1 97 ? 6.089 -7.292 -4.904 1.00 94.69 97 ARG A CA 1
ATOM 750 C C . ARG A 1 97 ? 7.472 -7.301 -4.276 1.00 94.69 97 ARG A C 1
ATOM 752 O O . ARG A 1 97 ? 8.294 -6.445 -4.607 1.00 94.69 97 ARG A O 1
ATOM 759 N N . SER A 1 98 ? 7.744 -8.319 -3.473 1.00 94.06 98 SER A N 1
ATOM 760 C CA . SER A 1 98 ? 9.097 -8.672 -3.059 1.00 94.06 98 SER A CA 1
ATOM 761 C C . SER A 1 98 ? 9.985 -8.995 -4.264 1.00 94.06 98 SER A C 1
ATOM 763 O O . SER A 1 98 ? 9.536 -9.528 -5.284 1.00 94.06 98 SER A O 1
ATOM 765 N N . ASP A 1 99 ? 11.270 -8.681 -4.146 1.00 92.62 99 ASP A N 1
ATOM 766 C CA . ASP A 1 99 ? 12.280 -8.994 -5.150 1.00 92.62 99 ASP A CA 1
ATOM 767 C C . ASP A 1 99 ? 13.585 -9.398 -4.458 1.00 92.62 99 ASP A C 1
ATOM 769 O O . ASP A 1 99 ? 14.300 -8.571 -3.894 1.00 92.62 99 ASP A O 1
ATOM 773 N N . ARG A 1 100 ? 13.885 -10.701 -4.494 1.00 89.62 100 ARG A N 1
ATOM 774 C CA . ARG A 1 100 ? 15.040 -11.287 -3.800 1.00 89.62 100 ARG A CA 1
ATOM 775 C C . ARG A 1 100 ? 16.378 -10.917 -4.433 1.00 89.62 100 ARG A C 1
ATOM 777 O O . ARG A 1 100 ? 17.391 -10.994 -3.752 1.00 89.62 100 ARG A O 1
ATOM 784 N N . TYR A 1 101 ? 16.401 -10.517 -5.706 1.00 92.38 101 TYR A N 1
ATOM 785 C CA . TYR A 1 101 ? 17.649 -10.120 -6.366 1.00 92.38 101 TYR A CA 1
ATOM 786 C C . TYR A 1 101 ? 18.196 -8.797 -5.830 1.00 92.38 101 TYR A C 1
ATOM 788 O O . TYR A 1 101 ? 19.384 -8.524 -5.969 1.00 92.38 101 TYR A O 1
ATOM 796 N N . VAL A 1 102 ? 17.333 -7.981 -5.225 1.00 91.06 102 VAL A N 1
ATOM 797 C CA . VAL A 1 102 ? 17.685 -6.675 -4.654 1.00 91.06 102 VAL A CA 1
ATOM 798 C C . VAL A 1 102 ? 17.382 -6.589 -3.155 1.00 91.06 102 VAL A C 1
ATOM 800 O O . VAL A 1 102 ? 17.331 -5.487 -2.624 1.00 91.06 102 VAL A O 1
ATOM 803 N N . ASP A 1 103 ? 17.138 -7.733 -2.505 1.00 89.88 103 ASP A N 1
ATOM 804 C CA . ASP A 1 103 ? 16.754 -7.840 -1.089 1.00 89.88 103 ASP A CA 1
ATOM 805 C C . ASP A 1 103 ? 15.641 -6.858 -0.676 1.00 89.88 103 ASP A C 1
ATOM 807 O O . ASP A 1 103 ? 15.716 -6.138 0.317 1.00 89.88 103 ASP A O 1
ATOM 811 N N . TYR A 1 104 ? 14.602 -6.780 -1.509 1.00 91.31 104 TYR A N 1
ATOM 812 C CA . TYR A 1 104 ? 13.497 -5.849 -1.327 1.00 91.31 104 TYR A CA 1
ATOM 813 C C . TYR A 1 104 ? 12.223 -6.577 -0.899 1.00 91.31 104 TYR A C 1
ATOM 815 O O . TYR A 1 104 ? 11.783 -7.510 -1.578 1.00 91.31 104 TYR A O 1
ATOM 823 N N . VAL A 1 105 ? 11.593 -6.097 0.177 1.00 92.25 105 VAL A N 1
ATOM 824 C CA . VAL A 1 105 ? 10.307 -6.587 0.693 1.00 92.25 105 VAL A CA 1
ATOM 825 C C . VAL A 1 105 ? 9.414 -5.384 1.045 1.00 92.25 105 VAL A C 1
ATOM 827 O O . VAL A 1 105 ? 9.822 -4.563 1.866 1.00 92.25 105 VAL A O 1
ATOM 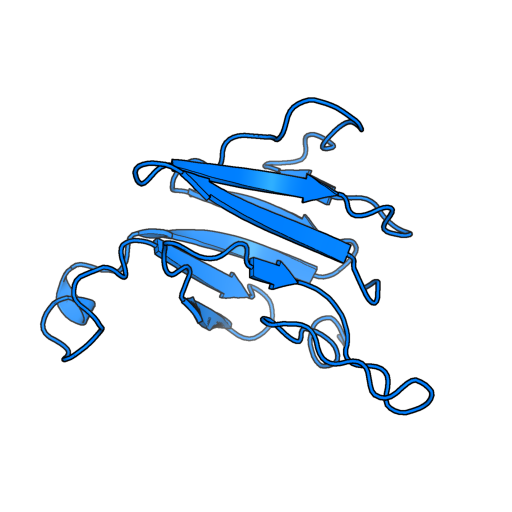830 N N . PRO A 1 106 ? 8.227 -5.231 0.424 1.00 92.56 106 PRO A N 1
ATOM 831 C CA . PRO A 1 106 ? 7.250 -4.208 0.807 1.00 92.56 106 PRO A CA 1
ATOM 832 C C . PRO A 1 106 ? 6.509 -4.594 2.098 1.00 92.56 106 PRO A C 1
ATOM 834 O O . PRO A 1 106 ? 6.450 -5.772 2.449 1.00 92.56 106 PRO A O 1
ATOM 837 N N . ASP A 1 107 ? 5.860 -3.626 2.754 1.00 91.88 107 ASP A N 1
ATOM 838 C CA . ASP A 1 107 ? 5.034 -3.888 3.946 1.00 91.88 107 ASP A CA 1
ATOM 839 C C . ASP A 1 107 ? 3.885 -4.854 3.635 1.00 91.88 107 ASP A C 1
ATOM 841 O O . ASP A 1 107 ? 3.573 -5.762 4.407 1.00 91.88 107 ASP A O 1
ATOM 845 N N . ILE A 1 108 ? 3.267 -4.677 2.464 1.00 91.81 108 ILE A N 1
ATOM 846 C CA . ILE A 1 108 ? 2.286 -5.605 1.914 1.00 91.81 108 ILE A CA 1
ATOM 847 C C . ILE A 1 108 ? 2.847 -6.218 0.635 1.00 91.81 108 ILE A C 1
ATOM 849 O O . ILE A 1 108 ? 2.884 -5.588 -0.429 1.00 91.81 108 ILE A O 1
ATOM 853 N N . ASP A 1 109 ? 3.222 -7.492 0.740 1.00 93.44 109 ASP A N 1
ATOM 854 C CA . ASP A 1 109 ? 3.656 -8.296 -0.395 1.00 93.44 109 ASP A CA 1
ATOM 855 C C . ASP A 1 109 ? 2.472 -8.969 -1.099 1.00 93.44 109 ASP A C 1
ATOM 857 O O . ASP A 1 109 ? 1.768 -9.820 -0.543 1.00 93.44 109 ASP A O 1
ATOM 861 N N . LEU A 1 110 ? 2.280 -8.585 -2.355 1.00 93.00 110 LEU A N 1
ATOM 862 C CA . LEU A 1 110 ? 1.290 -9.102 -3.290 1.00 93.00 110 LEU A CA 1
ATOM 863 C C . LEU A 1 110 ? 1.940 -9.932 -4.417 1.00 93.00 110 LEU A C 1
ATOM 865 O O . LEU A 1 110 ? 1.309 -10.167 -5.442 1.00 93.00 110 LEU A O 1
ATOM 869 N N . SER A 1 111 ? 3.190 -10.394 -4.263 1.00 90.75 111 SER A N 1
ATOM 870 C CA . SER A 1 111 ? 3.895 -11.200 -5.284 1.00 90.75 111 SER A CA 1
ATOM 871 C C . SER A 1 111 ? 3.164 -12.483 -5.675 1.00 90.75 111 SER A C 1
ATOM 873 O O . SER A 1 111 ? 3.345 -12.964 -6.787 1.00 90.75 111 SER A O 1
ATOM 875 N N . ARG A 1 112 ? 2.370 -13.042 -4.754 1.00 87.44 112 ARG A N 1
ATOM 876 C CA . ARG A 1 112 ? 1.582 -14.271 -4.947 1.00 87.44 112 ARG A CA 1
ATOM 877 C C . ARG A 1 112 ? 0.128 -14.005 -5.333 1.00 87.44 112 ARG A C 1
ATOM 879 O O . ARG A 1 112 ? -0.664 -14.932 -5.410 1.00 87.44 112 ARG A O 1
ATOM 886 N N . GLU A 1 113 ? -0.243 -12.743 -5.506 1.00 86.00 113 GLU A N 1
ATOM 887 C CA . GLU A 1 113 ? -1.609 -12.341 -5.818 1.00 86.00 113 GLU A CA 1
ATOM 888 C C . GLU A 1 113 ? -1.687 -11.982 -7.307 1.00 86.00 113 GLU A C 1
ATOM 890 O O . GLU A 1 113 ? -0.812 -11.297 -7.843 1.00 86.00 113 GLU A O 1
ATOM 895 N N . GLY A 1 114 ? -2.735 -12.435 -7.994 1.00 67.00 114 GLY A N 1
ATOM 896 C CA . GLY A 1 114 ? -2.924 -12.166 -9.424 1.00 67.00 114 GLY A CA 1
ATOM 897 C C . GLY A 1 114 ? -2.291 -13.182 -10.384 1.00 67.00 114 GLY A C 1
ATOM 898 O O . GLY A 1 114 ? -2.245 -12.905 -11.584 1.00 67.00 114 GLY A O 1
ATOM 899 N N . GLU A 1 115 ? -1.835 -14.337 -9.889 1.00 61.66 115 GLU A N 1
ATOM 900 C CA . GLU A 1 115 ? -1.774 -15.567 -10.688 1.00 61.66 115 GLU A CA 1
ATOM 901 C C . GLU A 1 115 ? -3.183 -16.174 -10.710 1.00 61.66 115 GLU A C 1
ATOM 903 O O . GLU A 1 115 ? -3.658 -16.689 -9.700 1.00 61.66 115 GLU A O 1
ATOM 908 N N . VAL A 1 116 ? -3.873 -16.041 -11.843 1.00 51.56 116 VAL A N 1
ATOM 909 C CA . VAL A 1 116 ? -5.095 -16.787 -12.172 1.00 51.56 116 VAL A CA 1
ATOM 910 C C . VAL A 1 116 ? -4.904 -17.369 -13.560 1.00 51.56 116 VAL A C 1
ATOM 912 O O . VAL A 1 116 ? -4.413 -16.606 -14.429 1.00 51.56 116 VAL A O 1
#

Foldseek 3Di:
DALQAKKWAADPNKTFIDGPPAPQAKDKPNHGDDHDDTHIDDAQIWID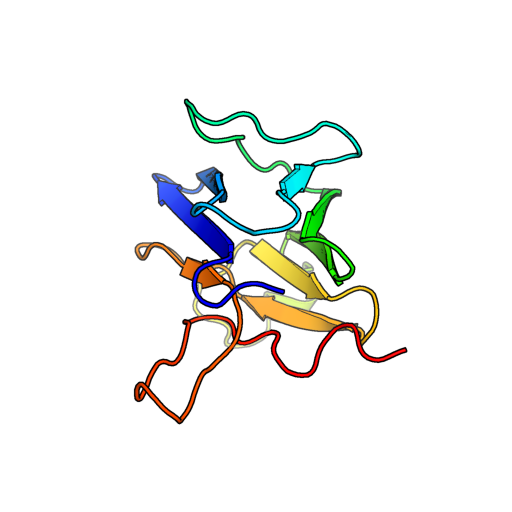RPQWIWHKHFDPPVCCPPPDPNQFGIWIQTPQPRDIDTDGPDDMFGADADDVVVRGDGNHHCNVPRPD

Radius of gyration: 13.77 Å; chains: 1; bounding box: 36×32×35 Å

pLDDT: mean 85.71, std 10.57, range [51.56, 96.69]